Protein AF-A0A537VA79-F1 (afdb_monomer_lite)

Radius of gyration: 13.51 Å; ch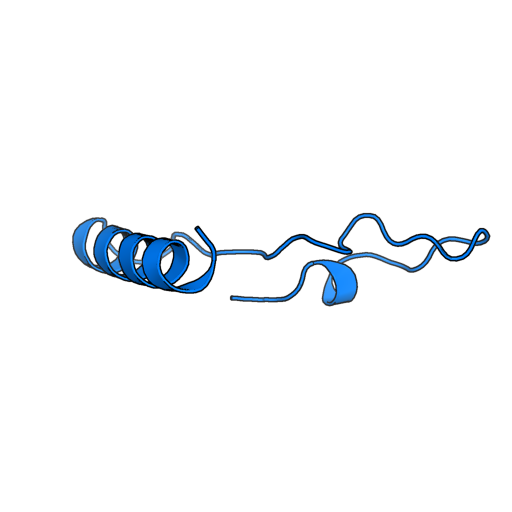ains: 1; bounding box: 33×20×29 Å

Foldseek 3Di:
DAQQQVVFDQDPVRDTPSPPHDDDDPPDDPVVSVVVVVVVVVVPD

Structure (mmCIF, N/CA/C/O backbone):
data_AF-A0A537VA79-F1
#
_entry.id   AF-A0A537VA79-F1
#
loop_
_atom_site.group_PDB
_atom_site.id
_atom_site.type_symbol
_atom_site.label_atom_id
_atom_site.label_alt_id
_atom_site.label_comp_id
_atom_site.label_asym_id
_atom_site.label_entity_id
_atom_site.label_seq_id
_atom_site.pdbx_PDB_ins_code
_atom_site.Cartn_x
_atom_site.Cartn_y
_atom_site.Cartn_z
_atom_site.occupancy
_atom_site.B_iso_or_equiv
_atom_site.auth_seq_id
_atom_site.auth_comp_id
_atom_site.auth_asym_id
_atom_site.auth_atom_id
_atom_site.pdbx_PDB_model_num
ATOM 1 N N . VAL A 1 1 ? 0.399 6.464 -0.399 1.00 93.62 1 VAL A N 1
ATOM 2 C CA . VAL A 1 1 ? 1.310 5.289 -0.388 1.00 93.62 1 VAL A CA 1
ATOM 3 C C . VAL A 1 1 ? 2.456 5.529 -1.361 1.00 93.62 1 VAL A C 1
ATOM 5 O O . VAL A 1 1 ? 2.286 6.365 -2.242 1.00 93.62 1 VAL A O 1
ATOM 8 N N . VAL A 1 2 ? 3.597 4.847 -1.215 1.00 96.25 2 VAL A N 1
ATOM 9 C CA . VAL A 1 2 ? 4.727 4.933 -2.170 1.00 96.25 2 VAL A CA 1
ATOM 10 C C . VAL A 1 2 ? 5.003 3.545 -2.759 1.00 96.25 2 VAL A C 1
ATOM 12 O O . VAL A 1 2 ? 5.179 2.616 -1.970 1.00 96.25 2 VAL A O 1
ATOM 15 N N . PRO A 1 3 ? 5.050 3.365 -4.093 1.00 96.81 3 PRO A N 1
ATOM 16 C CA . PRO A 1 3 ? 5.417 2.085 -4.698 1.00 96.81 3 PRO A CA 1
ATOM 17 C C . PRO A 1 3 ? 6.806 1.614 -4.257 1.00 96.81 3 PRO A C 1
ATOM 19 O O . PRO A 1 3 ? 7.771 2.376 -4.309 1.00 96.81 3 PRO A O 1
ATOM 22 N N . GLY A 1 4 ? 6.924 0.347 -3.862 1.00 97.38 4 GLY A N 1
ATOM 23 C CA . GLY A 1 4 ? 8.174 -0.231 -3.366 1.00 97.38 4 GLY A CA 1
ATOM 24 C C . GLY A 1 4 ? 9.291 -0.214 -4.408 1.00 97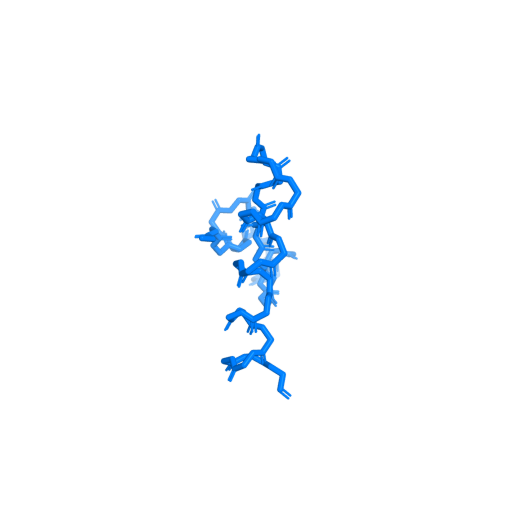.38 4 GLY A C 1
ATOM 25 O O . GLY A 1 4 ? 10.440 0.036 -4.058 1.00 97.38 4 GLY A O 1
ATOM 26 N N . ARG A 1 5 ? 8.959 -0.369 -5.699 1.00 97.19 5 ARG A N 1
ATOM 27 C CA . ARG A 1 5 ? 9.922 -0.256 -6.808 1.00 97.19 5 ARG A CA 1
ATOM 28 C C . ARG A 1 5 ? 10.700 1.061 -6.782 1.00 97.19 5 ARG A C 1
ATOM 30 O O . ARG A 1 5 ? 11.850 1.082 -7.191 1.00 97.19 5 ARG A O 1
ATOM 37 N N . TYR A 1 6 ? 10.096 2.152 -6.309 1.00 96.94 6 TYR A N 1
ATOM 38 C CA . TYR A 1 6 ? 10.764 3.458 -6.254 1.00 96.94 6 TYR A CA 1
ATOM 39 C C . TYR A 1 6 ? 11.781 3.549 -5.111 1.00 96.94 6 TYR A C 1
ATOM 41 O O . TYR A 1 6 ? 12.617 4.446 -5.102 1.00 96.94 6 TYR A O 1
ATOM 49 N N . LEU A 1 7 ? 11.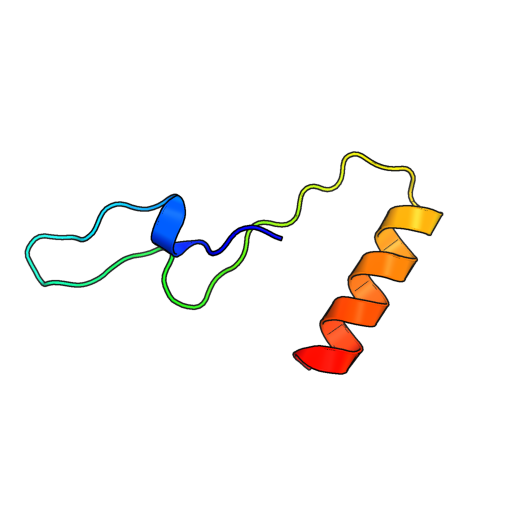705 2.635 -4.141 1.00 96.94 7 LEU A N 1
ATOM 50 C CA . LEU A 1 7 ? 12.571 2.585 -2.963 1.00 96.94 7 LEU A CA 1
ATOM 51 C C . LEU A 1 7 ? 13.635 1.483 -3.053 1.00 96.94 7 LEU A C 1
ATOM 53 O O . LEU A 1 7 ? 14.558 1.457 -2.244 1.00 96.94 7 LEU A O 1
ATOM 57 N N . ALA A 1 8 ? 13.513 0.576 -4.020 1.00 96.44 8 ALA A N 1
ATOM 58 C CA . ALA A 1 8 ? 14.424 -0.535 -4.237 1.00 96.44 8 ALA A CA 1
ATOM 59 C C . ALA A 1 8 ? 15.155 -0.385 -5.575 1.00 96.44 8 ALA A C 1
ATOM 61 O O . ALA A 1 8 ? 14.570 0.031 -6.572 1.00 96.44 8 ALA A O 1
ATOM 62 N N . ARG A 1 9 ? 16.439 -0.757 -5.608 1.00 96.56 9 ARG A N 1
ATOM 63 C CA . ARG A 1 9 ? 17.215 -0.787 -6.854 1.00 96.56 9 ARG A CA 1
ATOM 64 C C . ARG A 1 9 ? 16.823 -1.986 -7.713 1.00 96.56 9 ARG A C 1
ATOM 66 O O . ARG A 1 9 ? 16.606 -3.075 -7.186 1.00 96.56 9 ARG A O 1
ATOM 73 N N . ASP A 1 10 ? 16.787 -1.767 -9.025 1.00 97.12 10 ASP A N 1
ATOM 74 C CA . ASP A 1 10 ? 16.758 -2.857 -9.999 1.00 97.12 10 ASP A CA 1
ATOM 75 C C . ASP A 1 10 ? 18.088 -3.640 -9.897 1.00 97.12 10 ASP A C 1
ATOM 77 O O . ASP A 1 10 ? 19.165 -3.054 -9.739 1.00 97.12 10 ASP A O 1
ATOM 81 N N . GLN A 1 11 ? 17.997 -4.967 -9.905 1.00 97.00 11 GLN A N 1
ATOM 82 C CA . GLN A 1 11 ? 19.117 -5.902 -9.808 1.00 97.00 11 GLN A CA 1
ATOM 83 C C . GLN A 1 11 ? 19.658 -6.244 -11.204 1.00 97.00 11 GLN A C 1
ATOM 85 O O . GLN A 1 11 ? 19.021 -5.969 -12.220 1.00 97.00 11 GLN A O 1
ATOM 90 N N . ALA A 1 12 ? 20.853 -6.838 -11.265 1.00 96.94 12 ALA A N 1
ATOM 91 C CA . ALA A 1 12 ? 21.516 -7.169 -12.531 1.00 96.94 12 ALA A CA 1
ATOM 92 C C . A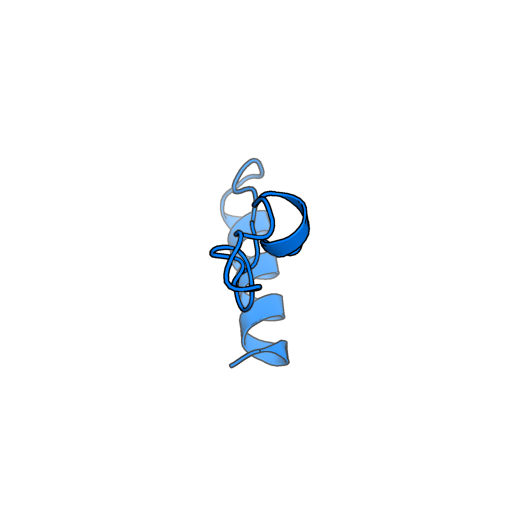LA A 1 12 ? 20.748 -8.206 -13.375 1.00 96.94 12 ALA A C 1
ATOM 94 O O . ALA A 1 12 ? 20.869 -8.219 -14.595 1.00 96.94 12 ALA A O 1
ATOM 95 N N . ASP A 1 13 ? 19.941 -9.044 -12.729 1.00 96.25 13 ASP A N 1
ATOM 96 C CA . ASP A 1 13 ? 19.018 -10.004 -13.345 1.00 96.25 13 ASP A CA 1
ATOM 97 C C . ASP A 1 13 ? 17.668 -9.373 -13.753 1.00 96.25 13 ASP A C 1
ATOM 99 O O . ASP A 1 13 ? 16.779 -10.060 -14.253 1.00 96.25 13 ASP A O 1
ATOM 103 N N . GLY A 1 14 ? 17.502 -8.061 -13.554 1.00 96.19 14 GLY A N 1
ATOM 104 C CA . GLY A 1 14 ? 16.290 -7.311 -13.872 1.00 96.19 14 GLY A CA 1
ATOM 105 C C . GLY A 1 14 ? 15.187 -7.387 -12.811 1.00 96.19 14 GLY A C 1
ATOM 106 O O . GLY A 1 14 ? 14.149 -6.729 -12.977 1.00 96.19 14 GLY A O 1
ATOM 107 N N . SER A 1 15 ? 15.369 -8.131 -11.710 1.00 97.25 15 SER A N 1
ATOM 108 C CA . SER A 1 15 ? 14.391 -8.130 -10.619 1.00 97.25 15 SER A CA 1
ATOM 109 C C . SER A 1 15 ? 14.469 -6.857 -9.778 1.00 97.25 15 SER A C 1
ATOM 111 O O . SER A 1 15 ? 15.442 -6.109 -9.794 1.00 97.25 15 SER A O 1
ATOM 113 N N . ASN A 1 16 ? 13.387 -6.564 -9.055 1.00 97.81 16 ASN A N 1
ATOM 114 C CA . ASN A 1 16 ? 13.344 -5.461 -8.101 1.00 97.81 16 ASN A CA 1
ATOM 115 C C . ASN A 1 16 ? 12.595 -5.937 -6.854 1.00 97.81 16 ASN A C 1
ATOM 117 O O . ASN A 1 16 ? 11.413 -6.271 -6.975 1.00 97.81 16 ASN A O 1
ATOM 121 N N . PRO A 1 17 ? 13.229 -5.949 -5.671 1.00 96.50 17 PRO A N 1
ATOM 122 C CA . PRO A 1 17 ? 12.613 -6.501 -4.466 1.00 96.50 17 PRO A CA 1
ATOM 123 C C . PRO A 1 17 ? 11.425 -5.671 -3.961 1.00 96.50 17 PRO A C 1
ATOM 125 O O . PRO A 1 17 ? 10.596 -6.171 -3.212 1.00 96.50 17 PRO A O 1
ATOM 128 N N . GLY A 1 18 ? 11.304 -4.409 -4.380 1.00 97.00 18 GLY A N 1
ATOM 129 C CA . GLY A 1 18 ? 10.154 -3.560 -4.079 1.00 97.00 18 GLY A CA 1
ATOM 130 C C . GLY A 1 18 ? 8.985 -3.717 -5.058 1.00 97.00 18 GLY A C 1
ATOM 131 O O . GLY A 1 18 ? 7.943 -3.079 -4.878 1.00 97.00 18 GLY A O 1
ATOM 132 N N . ARG A 1 19 ? 9.123 -4.524 -6.117 1.00 97.62 19 ARG A N 1
ATOM 133 C CA . ARG A 1 19 ? 8.048 -4.766 -7.087 1.00 97.62 19 ARG A CA 1
ATOM 134 C C . ARG A 1 19 ? 6.909 -5.545 -6.430 1.00 97.62 19 ARG A C 1
ATOM 136 O O . ARG A 1 19 ? 7.147 -6.539 -5.764 1.00 97.62 19 ARG A O 1
ATOM 143 N N . GLY A 1 20 ? 5.672 -5.093 -6.639 1.00 95.75 20 GLY A N 1
ATOM 144 C CA . GLY A 1 20 ? 4.486 -5.710 -6.031 1.00 95.75 20 GLY A CA 1
ATOM 145 C C . GLY A 1 20 ? 4.202 -5.268 -4.591 1.00 95.75 20 GLY A C 1
ATOM 146 O O . GLY A 1 20 ? 3.199 -5.684 -4.026 1.00 95.75 20 GLY A O 1
ATOM 147 N N . TYR A 1 21 ? 5.028 -4.388 -4.014 1.00 96.50 21 TYR A N 1
ATOM 148 C CA . TYR A 1 21 ? 4.854 -3.880 -2.652 1.00 96.50 21 TYR A CA 1
ATOM 149 C C . TYR A 1 21 ? 4.606 -2.367 -2.630 1.00 96.50 21 TYR A C 1
ATOM 151 O O . TYR A 1 21 ? 4.975 -1.638 -3.555 1.00 96.50 21 TYR A O 1
ATOM 159 N N . ILE A 1 22 ? 4.015 -1.877 -1.538 1.00 96.75 22 ILE A N 1
ATOM 160 C CA . ILE A 1 22 ? 3.838 -0.449 -1.247 1.00 96.75 22 ILE A CA 1
ATOM 161 C C . ILE A 1 22 ? 4.326 -0.123 0.167 1.00 96.75 22 ILE A C 1
ATOM 163 O O . ILE A 1 22 ? 4.166 -0.920 1.087 1.00 96.75 22 ILE A O 1
ATOM 167 N N . ARG A 1 23 ? 4.876 1.080 0.363 1.00 97.06 23 ARG A N 1
ATOM 168 C CA . ARG A 1 23 ? 5.165 1.635 1.691 1.00 97.06 23 ARG A CA 1
ATOM 169 C C . ARG A 1 23 ? 3.995 2.489 2.168 1.00 97.06 23 ARG A C 1
ATOM 171 O O . ARG A 1 23 ? 3.595 3.449 1.495 1.00 97.06 23 ARG A O 1
ATOM 178 N N . VAL A 1 24 ? 3.504 2.172 3.360 1.00 96.31 24 VAL A N 1
ATOM 179 C CA . VAL A 1 24 ? 2.508 2.956 4.097 1.00 96.31 24 VAL A CA 1
ATOM 180 C C . VAL A 1 24 ? 3.190 3.548 5.328 1.00 96.31 24 VAL A C 1
ATOM 182 O O . VAL A 1 24 ? 3.906 2.845 6.033 1.00 96.31 24 VAL A O 1
ATOM 185 N N . ALA A 1 25 ? 3.022 4.848 5.561 1.00 96.19 25 ALA A N 1
ATOM 186 C CA . ALA A 1 25 ? 3.580 5.519 6.730 1.00 96.19 25 ALA A CA 1
ATOM 187 C C . ALA A 1 25 ? 2.493 5.641 7.809 1.00 96.19 25 ALA A C 1
ATOM 189 O O . ALA A 1 25 ? 1.494 6.322 7.591 1.00 96.19 25 ALA A O 1
ATOM 190 N N . MET A 1 26 ? 2.692 4.989 8.955 1.00 96.38 26 MET A N 1
ATOM 191 C CA . MET A 1 26 ? 1.769 5.002 10.099 1.00 96.38 26 MET A CA 1
ATOM 192 C C . MET A 1 26 ? 2.161 6.115 11.079 1.00 96.38 26 MET A C 1
ATOM 194 O O . MET A 1 26 ? 2.635 5.851 12.177 1.00 96.38 26 MET A O 1
ATOM 198 N N . VAL A 1 27 ? 2.081 7.365 10.615 1.00 97.31 27 VAL A N 1
ATOM 199 C CA . VAL A 1 27 ? 2.541 8.550 11.372 1.00 97.31 27 VAL A CA 1
ATOM 200 C C . VAL A 1 27 ? 1.377 9.307 12.018 1.00 97.31 27 VAL A C 1
ATOM 202 O O . VAL A 1 27 ? 1.577 10.038 12.980 1.00 97.31 27 VAL A O 1
ATOM 205 N N . GLN A 1 28 ? 0.171 9.149 11.472 1.00 97.69 28 GLN A N 1
ATOM 206 C CA . GLN A 1 28 ? -1.041 9.776 11.996 1.00 97.69 28 GLN A CA 1
ATOM 207 C C . GLN A 1 28 ? -1.587 8.996 13.196 1.00 97.69 28 GLN A C 1
ATOM 209 O O . GLN A 1 28 ? -1.134 7.888 13.489 1.00 97.69 28 GLN A O 1
ATOM 214 N N . ASP A 1 29 ? -2.591 9.563 13.861 1.00 98.31 29 ASP A N 1
ATOM 215 C CA . ASP A 1 29 ? -3.331 8.889 14.923 1.00 98.31 29 ASP A CA 1
ATOM 216 C C . ASP A 1 29 ? -3.996 7.582 14.441 1.00 98.31 29 ASP A C 1
ATOM 218 O O . ASP A 1 29 ? -4.069 7.268 13.243 1.00 98.31 29 ASP A O 1
ATOM 222 N N . GLN A 1 30 ? -4.467 6.796 15.407 1.00 97.94 30 GLN A N 1
ATOM 223 C CA . GLN A 1 30 ? -5.008 5.466 15.161 1.00 97.94 30 GLN A CA 1
ATOM 224 C C . GLN A 1 30 ? -6.279 5.492 14.304 1.00 97.94 30 GLN A C 1
ATOM 226 O O . GLN A 1 30 ? -6.401 4.660 13.403 1.00 97.94 30 GLN A O 1
ATOM 231 N N . ASP A 1 31 ? -7.188 6.441 14.530 1.00 98.31 31 ASP A N 1
ATOM 232 C CA . ASP A 1 31 ? -8.471 6.501 13.825 1.00 98.31 31 ASP A CA 1
ATOM 233 C C . ASP A 1 31 ? -8.265 6.890 12.361 1.00 98.31 31 ASP A C 1
ATOM 235 O O . ASP A 1 31 ? -8.798 6.245 11.448 1.00 98.31 31 ASP A O 1
ATOM 239 N N . THR A 1 32 ? -7.425 7.897 12.118 1.00 98.12 32 THR A N 1
ATOM 240 C CA . THR A 1 32 ? -7.026 8.306 10.767 1.00 98.12 32 THR A CA 1
ATOM 241 C C . THR A 1 32 ? -6.322 7.163 10.036 1.00 98.12 32 T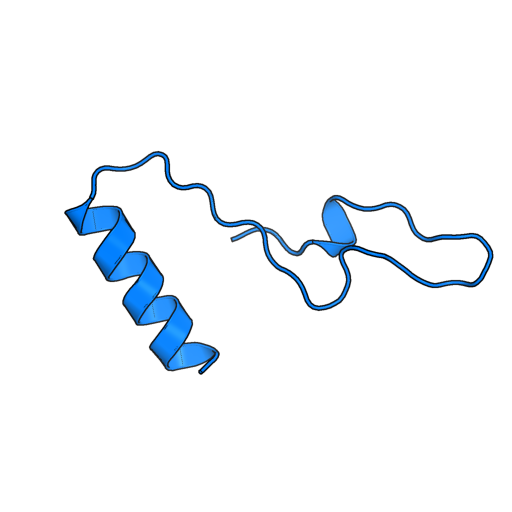HR A C 1
ATOM 243 O O . THR A 1 32 ? -6.626 6.872 8.872 1.00 98.12 32 THR A O 1
ATOM 246 N N . THR A 1 33 ? -5.402 6.474 10.716 1.00 97.81 33 THR A N 1
ATOM 247 C CA . THR A 1 33 ? -4.665 5.342 10.140 1.00 97.81 33 THR A CA 1
ATOM 248 C C . THR A 1 33 ? -5.601 4.177 9.806 1.00 97.81 33 THR A C 1
ATOM 250 O O . THR A 1 33 ? -5.518 3.633 8.704 1.00 97.81 33 THR A O 1
ATOM 253 N N . ALA A 1 34 ? -6.537 3.825 10.690 1.00 98.06 34 ALA A N 1
ATOM 254 C CA . ALA A 1 34 ? -7.494 2.740 10.469 1.00 98.06 34 ALA A CA 1
ATOM 255 C C . ALA A 1 34 ? -8.401 3.008 9.260 1.00 98.06 34 ALA A C 1
ATOM 257 O O . ALA A 1 34 ? -8.555 2.145 8.393 1.00 98.06 34 ALA A O 1
ATOM 258 N N . GLN A 1 35 ? -8.940 4.224 9.139 1.00 98.38 35 GLN A N 1
ATOM 259 C CA . GLN A 1 35 ? -9.747 4.608 7.978 1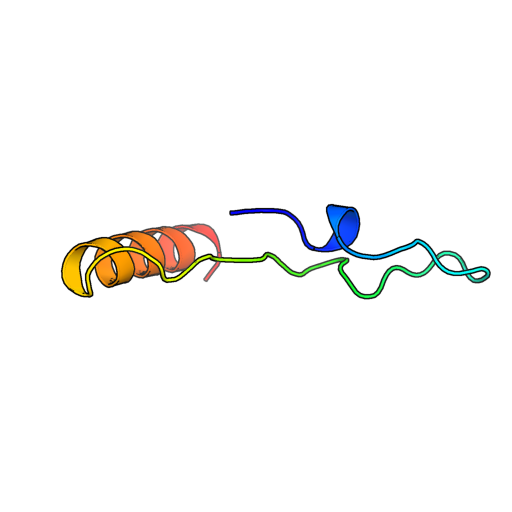.00 98.38 35 GLN A CA 1
ATOM 260 C C . GLN A 1 35 ? -8.962 4.495 6.668 1.00 98.38 35 GLN A C 1
ATOM 262 O O . GLN A 1 35 ? -9.489 4.001 5.668 1.00 98.38 35 GLN A O 1
ATOM 267 N N . ALA A 1 36 ? -7.701 4.936 6.658 1.00 97.75 36 ALA A N 1
ATOM 268 C CA . ALA A 1 36 ? -6.847 4.824 5.482 1.00 97.75 36 ALA A CA 1
ATOM 269 C C . ALA A 1 36 ? -6.585 3.356 5.103 1.00 97.75 36 ALA A C 1
ATOM 271 O O . ALA A 1 36 ? -6.662 3.013 3.922 1.00 97.75 36 ALA A O 1
ATOM 272 N N . LEU A 1 37 ? -6.332 2.484 6.084 1.00 97.38 37 LEU A N 1
ATOM 273 C CA . LEU A 1 37 ? -6.137 1.050 5.854 1.00 97.38 37 LEU A CA 1
ATOM 274 C C . LEU A 1 37 ? -7.405 0.377 5.309 1.00 97.38 37 LEU A C 1
ATOM 276 O O . LEU A 1 37 ? -7.308 -0.377 4.344 1.00 97.38 37 LEU A O 1
ATOM 280 N N . HIS A 1 38 ? -8.593 0.700 5.830 1.00 98.25 38 HIS A N 1
ATOM 281 C CA . HIS A 1 38 ? -9.853 0.177 5.284 1.00 98.25 38 HIS A CA 1
ATOM 282 C C . HIS A 1 38 ? -10.068 0.579 3.820 1.00 98.25 38 HIS A C 1
ATOM 284 O O . HIS A 1 38 ? -10.481 -0.251 3.012 1.00 98.25 38 HIS A O 1
ATOM 290 N N . ARG A 1 39 ? -9.737 1.822 3.442 1.00 98.00 39 ARG A N 1
ATOM 291 C CA . ARG A 1 39 ? -9.804 2.257 2.035 1.00 98.00 39 ARG A CA 1
ATOM 292 C C . ARG A 1 39 ? -8.830 1.485 1.146 1.00 98.00 39 ARG A C 1
ATOM 294 O O . ARG A 1 39 ? -9.170 1.190 0.008 1.00 98.00 39 ARG A O 1
ATOM 301 N N . LEU A 1 40 ? -7.637 1.154 1.648 1.00 97.19 40 LEU A N 1
ATOM 302 C CA . LEU A 1 40 ? -6.675 0.336 0.904 1.00 97.19 40 LEU A CA 1
ATOM 303 C C . LEU A 1 40 ? -7.197 -1.086 0.690 1.00 97.19 40 LEU A C 1
ATOM 305 O O . LEU A 1 40 ? -7.118 -1.582 -0.429 1.00 97.19 40 LEU A O 1
ATOM 309 N N . VAL A 1 41 ? -7.773 -1.708 1.722 1.00 97.38 41 VAL A N 1
ATOM 310 C CA . VAL A 1 41 ? -8.392 -3.039 1.608 1.00 97.38 41 VAL A CA 1
ATOM 311 C C . VAL A 1 41 ? -9.542 -3.021 0.605 1.00 97.38 41 VAL A C 1
ATOM 313 O O . VAL A 1 41 ? -9.595 -3.892 -0.245 1.00 97.38 41 VAL A O 1
ATOM 316 N N . ALA A 1 42 ? -10.405 -2.004 0.619 1.00 98.38 42 ALA A N 1
ATOM 317 C CA . ALA A 1 42 ? -11.524 -1.912 -0.323 1.00 98.38 42 ALA A CA 1
ATOM 318 C C . ALA A 1 42 ? -11.105 -1.813 -1.806 1.00 98.38 42 ALA A C 1
ATOM 320 O O . ALA A 1 42 ? -11.927 -2.052 -2.685 1.00 98.38 42 ALA A O 1
ATOM 321 N N . VAL A 1 43 ? -9.860 -1.413 -2.089 1.00 97.06 43 VAL A N 1
ATOM 322 C CA . VAL A 1 43 ? -9.334 -1.272 -3.459 1.00 97.06 43 VAL A CA 1
ATOM 323 C C . VAL A 1 43 ? -8.432 -2.444 -3.860 1.00 97.06 43 VAL A C 1
ATOM 325 O O . VAL A 1 43 ? -8.347 -2.758 -5.044 1.00 97.06 43 VAL A O 1
ATOM 328 N N . LEU A 1 44 ? -7.714 -3.046 -2.907 1.00 93.56 44 LEU A N 1
ATOM 329 C CA . LEU A 1 44 ? -6.654 -4.028 -3.169 1.00 93.56 44 LEU A CA 1
ATOM 330 C C . LEU A 1 44 ? -6.962 -5.447 -2.667 1.00 93.56 44 LEU A C 1
ATOM 332 O O . LEU A 1 44 ? -6.254 -6.369 -3.070 1.00 93.56 44 LEU A O 1
ATOM 336 N N . GLY A 1 45 ? -7.919 -5.601 -1.747 1.00 84.56 45 GLY A N 1
ATOM 337 C CA . GLY A 1 45 ? -8.384 -6.888 -1.220 1.00 84.56 45 GLY A CA 1
ATOM 338 C C . GLY A 1 45 ? -9.495 -7.477 -2.071 1.00 84.56 45 GLY A C 1
ATOM 339 O O . GLY A 1 45 ? -9.542 -8.723 -2.138 1.00 84.56 45 GLY A O 1
#

Secondary structure (DSSP, 8-state):
-EEGGGTSPPPTTS--TTTT-EE----S-HHHHHHHHHHHHHHH-

pLDDT: mean 96.76, std 2.1, range [84.56, 98.38]

Sequence (45 aa):
VVPGRYLARDQADGSNPGRGYIRVAMVQDQDTTAQALHRLVAVLG